Protein 5SUR (pdb70)

B-factor: mean 66.01, std 21.71, range [31.06, 167.57]

Solvent-accessible surface area: 5049 Å² total

Structure (mmCIF, N/CA/C/O backbone):
data_5SUR
#
_entry.id   5SUR
#
_cell.length_a   57.401
_cell.length_b   57.401
_cell.length_c   94.140
_cell.angle_alpha   90.00
_cell.angle_beta   90.00
_cell.angle_gamma   120.00
#
_symmetry.space_group_name_H-M   'P 63 2 2'
#
loop_
_entity.id
_entity.type
_entity.pdbx_description
1 polymer '16mer A-beta peptide: ORN-CYS-VAL-PHE-MEA-CYS-GLU-ASP-ORN-ALA-ILE-ILE-GLY-LEU-ORN-VAL'
2 non-polymer 'SODIUM ION'
3 non-polymer HEXANE-1,6-DIOL
4 non-polymer 'CHLORIDE ION'
5 water water
#
loop_
_atom_site.group_PDB
_atom_site.id
_atom_site.type_symbol
_atom_site.label_atom_id
_atom_site.label_alt_id
_atom_site.label_comp_id
_atom_site.label_asym_id
_atom_site.label_entity_id
_atom_site.label_seq_id
_atom_site.pdbx_PDB_ins_code
_atom_site.Cartn_x
_atom_site.Cartn_y
_atom_site.Cartn_z
_atom_site.occupancy
_atom_site.B_iso_or_equiv
_atom_site.auth_seq_id
_atom_site.auth_comp_id
_atom_site.auth_asym_id
_atom_site.auth_atom_id
_atom_site.pdbx_PDB_model_num
ATOM 20 N N . CYS A 1 2 ? -23.544 -2.445 -1.015 1.00 33.69 2 CYS A N 1
ATOM 21 C CA . CYS A 1 2 ? -24.441 -3.161 -0.123 1.00 32.39 2 CYS A CA 1
ATOM 22 C C . CYS A 1 2 ? -24.956 -4.367 -0.903 1.00 34.90 2 CYS A C 1
ATOM 23 O O . CYS A 1 2 ? -24.952 -4.374 -2.131 1.00 37.05 2 CYS A O 1
ATOM 30 N N . VAL A 1 3 ? -25.385 -5.397 -0.190 1.00 34.34 3 VAL A N 1
ATOM 31 C CA . VAL A 1 3 ? -25.996 -6.562 -0.811 1.00 38.65 3 VAL A CA 1
ATOM 32 C C . VAL A 1 3 ? -27.503 -6.407 -0.676 1.00 36.65 3 VAL A C 1
ATOM 33 O O . VAL A 1 3 ? -28.016 -6.216 0.431 1.00 36.24 3 VAL A O 1
ATOM 46 N N . PHE A 1 4 ? -28.204 -6.474 -1.805 1.00 42.87 4 PHE A N 1
ATOM 47 C CA . PHE A 1 4 ? -29.659 -6.441 -1.819 1.00 39.38 4 PHE A CA 1
ATOM 48 C C . PHE A 1 4 ? -30.223 -7.789 -2.258 1.00 37.08 4 PHE A C 1
ATOM 49 O O . PHE A 1 4 ? -29.606 -8.448 -3.081 1.00 36.03 4 PHE A O 1
ATOM 89 N N . CYS A 1 6 ? -33.161 -9.362 -4.328 1.00 37.63 6 CYS A N 1
ATOM 90 C CA . CYS A 1 6 ? -34.251 -8.980 -5.223 1.00 37.15 6 CYS A CA 1
ATOM 91 C C . CYS A 1 6 ? -34.617 -10.049 -6.231 1.00 36.48 6 CYS A C 1
ATOM 92 O O . CYS A 1 6 ? -33.802 -10.895 -6.592 1.00 38.29 6 CYS A O 1
ATOM 99 N N . GLU A 1 7 ? -35.859 -10.007 -6.690 1.00 33.93 7 GLU A N 1
ATOM 100 C CA . GLU A 1 7 ? -36.348 -10.960 -7.668 1.00 39.41 7 GLU A CA 1
ATOM 101 C C . GLU A 1 7 ? -37.058 -10.221 -8.787 1.00 61.83 7 GLU A C 1
ATOM 102 O O . GLU A 1 7 ? -37.675 -9.174 -8.568 1.00 54.83 7 GLU A O 1
ATOM 114 N N . ASP A 1 8 ? -36.962 -10.784 -9.987 1.00 58.60 8 ASP A N 1
ATOM 115 C CA . ASP A 1 8 ? -37.645 -10.235 -11.151 1.00 76.28 8 ASP A CA 1
ATOM 116 C C . ASP A 1 8 ? -38.341 -11.354 -11.920 1.00 79.28 8 ASP A C 1
ATOM 117 O O . ASP A 1 8 ? -37.924 -11.716 -13.020 1.00 103.25 8 ASP A O 1
ATOM 145 N N . ALA A 1 10 ? -36.287 -16.111 -9.601 1.00 50.87 10 ALA A N 1
ATOM 146 C CA . ALA A 1 10 ? -35.158 -16.292 -8.697 1.00 48.92 10 ALA A CA 1
ATOM 147 C C . ALA A 1 10 ? -35.015 -15.067 -7.812 1.00 53.84 10 ALA A C 1
ATOM 148 O O . ALA A 1 10 ? -35.200 -13.947 -8.280 1.00 44.01 10 ALA A O 1
ATOM 155 N N . ILE A 1 11 ? -34.701 -15.279 -6.539 1.00 43.77 11 ILE A N 1
ATOM 156 C CA . ILE A 1 11 ? -34.284 -14.206 -5.641 1.00 42.26 11 ILE A CA 1
ATOM 157 C C . ILE A 1 11 ? -32.767 -14.224 -5.594 1.00 40.14 11 ILE A C 1
ATOM 158 O O . ILE A 1 11 ? -32.168 -15.221 -5.170 1.00 47.11 11 ILE A O 1
ATOM 174 N N . ILE A 1 12 ? -32.165 -13.114 -6.010 1.00 38.22 12 ILE A N 1
ATOM 175 C CA . ILE A 1 12 ? -30.741 -13.017 -6.301 1.00 41.57 12 ILE A CA 1
ATOM 176 C C . ILE A 1 12 ? -30.131 -11.992 -5.355 1.00 40.37 12 ILE A C 1
ATOM 177 O O . ILE A 1 12 ? -30.675 -10.889 -5.200 1.00 42.03 12 ILE A O 1
ATOM 193 N N . GLY A 1 13 ? -29.021 -12.357 -4.723 1.00 42.64 13 GLY A N 1
ATOM 194 C CA . GLY A 1 13 ? -28.196 -11.371 -4.044 1.00 43.85 13 GLY A CA 1
ATOM 195 C C . G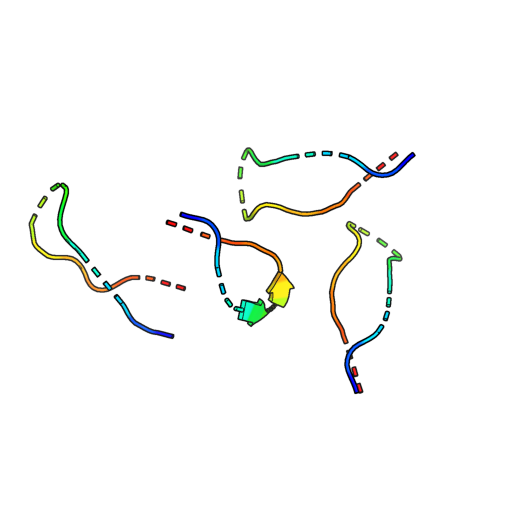LY A 1 13 ? -27.493 -10.492 -5.064 1.00 37.99 13 GLY A C 1
ATOM 196 O O . GLY A 1 13 ? -26.871 -10.988 -6.009 1.00 46.58 13 GLY A O 1
ATOM 200 N N . LEU A 1 14 ? -27.639 -9.188 -4.908 1.00 34.26 14 LEU A N 1
ATOM 201 C CA . LEU A 1 14 ? -27.033 -8.219 -5.811 1.00 38.87 14 LEU A CA 1
ATOM 202 C C . LEU A 1 14 ? -25.991 -7.372 -5.100 1.00 35.18 14 LEU A C 1
ATOM 203 O O . LEU A 1 14 ? -26.310 -6.786 -4.068 1.00 36.14 14 LEU A O 1
ATOM 238 N N . VAL A 1 16 ? -24.454 -4.206 -4.882 1.00 36.48 16 VAL A N 1
ATOM 239 C CA . VAL A 1 16 ? -24.712 -2.841 -5.310 1.00 32.68 16 VAL A CA 1
ATOM 240 C C . VAL A 1 16 ? -23.708 -1.915 -4.646 1.00 31.06 16 VAL A C 1
ATOM 241 O O . VAL A 1 16 ? -23.957 -1.352 -3.584 1.00 33.31 16 VAL A O 1
ATOM 273 N N . CYS B 1 2 ? -34.481 1.345 -9.803 1.00 49.62 2 CYS B N 1
ATOM 274 C CA . CYS B 1 2 ? -34.133 2.444 -8.910 1.00 41.56 2 CYS B CA 1
ATOM 275 C C . CYS B 1 2 ? -32.646 2.771 -9.004 1.00 51.52 2 CYS B C 1
ATOM 276 O O . CYS B 1 2 ? -31.841 1.913 -9.365 1.00 48.31 2 CYS B O 1
ATOM 283 N N . VAL B 1 3 ? -32.279 4.010 -8.691 1.00 44.48 3 VAL B N 1
ATOM 284 C CA . VAL B 1 3 ? -30.880 4.431 -8.680 1.00 46.41 3 VAL B CA 1
ATOM 285 C C . VAL B 1 3 ? -30.389 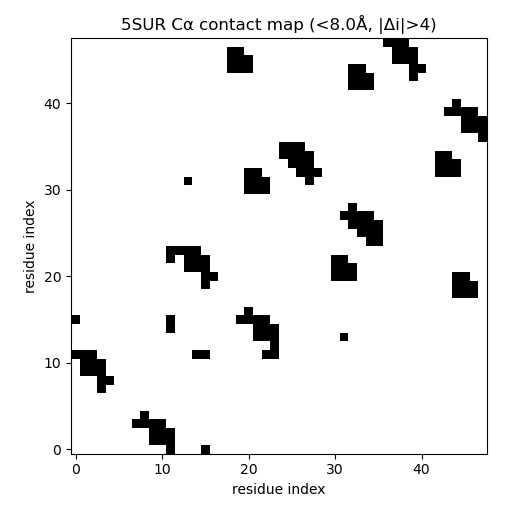4.481 -7.245 1.00 44.51 3 VAL B C 1
ATOM 286 O O . VAL B 1 3 ? -31.006 5.135 -6.384 1.00 38.88 3 VAL B O 1
ATOM 299 N N . P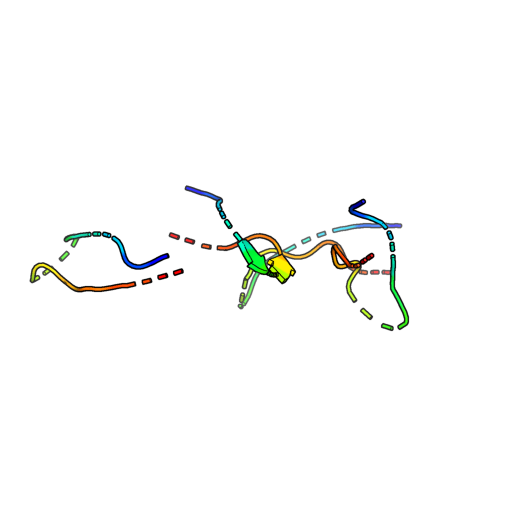HE B 1 4 ? -29.253 3.834 -6.990 1.00 40.06 4 PHE B N 1
ATOM 300 C CA . PHE B 1 4 ? -28.631 3.894 -5.674 1.00 41.86 4 PHE B CA 1
ATOM 301 C C . PHE B 1 4 ? -27.279 4.592 -5.785 1.00 46.02 4 PHE B C 1
ATOM 302 O O . PHE B 1 4 ? -26.682 4.612 -6.861 1.00 42.57 4 PHE B O 1
ATOM 342 N N . CYS B 1 6 ? -23.613 4.521 -4.303 1.00 34.18 6 CYS B N 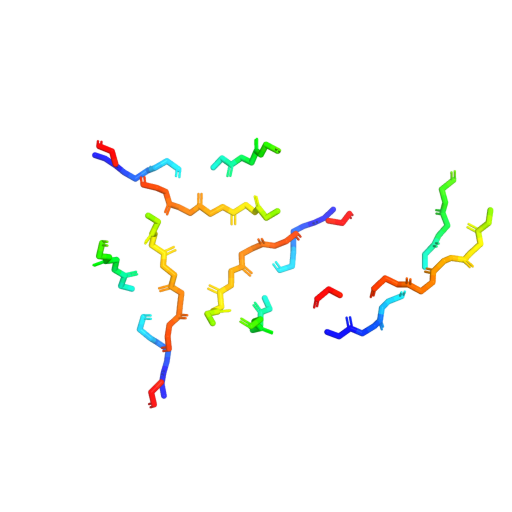1
ATOM 343 C CA . CYS B 1 6 ? -22.835 3.599 -3.489 1.00 35.79 6 CYS B CA 1
ATOM 344 C C . CYS B 1 6 ? -21.356 3.688 -3.815 1.00 35.44 6 CYS B C 1
ATOM 345 O O . CYS B 1 6 ? -20.960 3.953 -4.947 1.00 34.58 6 CYS B O 1
ATOM 352 N N . GLU B 1 7 ? -20.551 3.457 -2.788 1.00 35.81 7 GLU B N 1
ATOM 353 C CA . GLU B 1 7 ? -19.108 3.431 -2.944 1.00 44.89 7 GLU B CA 1
ATOM 354 C C . GLU B 1 7 ? -18.684 2.078 -3.492 1.00 49.46 7 GLU B C 1
ATOM 355 O O . GLU B 1 7 ? -19.013 1.032 -2.925 1.00 46.54 7 GLU B O 1
ATOM 367 N N . ASP B 1 8 ? -17.974 2.104 -4.612 1.00 53.37 8 ASP B N 1
ATOM 368 C CA . ASP B 1 8 ? -17.426 0.895 -5.215 1.00 54.06 8 ASP B CA 1
ATOM 369 C C . ASP B 1 8 ? -15.902 1.021 -5.208 1.00 62.90 8 ASP B C 1
ATOM 370 O O . ASP B 1 8 ? -15.320 1.619 -6.112 1.00 70.25 8 ASP B O 1
ATOM 398 N N . ALA B 1 10 ? -14.772 4.764 -5.787 1.00 59.69 10 ALA B N 1
ATOM 399 C CA . ALA B 1 10 ? -15.580 5.838 -6.328 1.00 54.96 10 ALA B CA 1
ATOM 400 C C . ALA B 1 10 ? -17.020 5.659 -5.880 1.00 52.85 10 ALA B C 1
ATOM 401 O O . ALA B 1 10 ? -17.534 4.540 -5.831 1.00 51.36 10 ALA B O 1
ATOM 408 N N . ILE B 1 11 ? -17.668 6.763 -5.540 1.00 44.23 11 ILE B N 1
ATOM 409 C CA . ILE B 1 11 ? -19.102 6.764 -5.290 1.00 42.06 11 ILE B CA 1
ATOM 410 C C . ILE B 1 11 ? -19.789 7.067 -6.613 1.00 41.39 11 ILE B C 1
ATOM 411 O O . ILE B 1 11 ? -19.510 8.091 -7.253 1.00 40.88 11 ILE B O 1
ATOM 427 N N . ILE B 1 12 ? -20.667 6.156 -7.040 1.00 41.96 12 ILE B N 1
ATOM 428 C CA . ILE B 1 12 ? -21.298 6.224 -8.350 1.00 41.91 12 ILE B CA 1
ATOM 429 C C . ILE B 1 12 ? -22.767 5.873 -8.189 1.00 39.37 12 ILE B C 1
ATOM 430 O O . ILE B 1 12 ? -23.191 5.315 -7.176 1.00 40.31 12 ILE B O 1
ATOM 446 N N . GLY B 1 13 ? -23.549 6.227 -9.207 1.00 42.77 13 GLY B N 1
ATOM 447 C CA . GLY B 1 13 ? -24.927 5.786 -9.263 1.00 44.95 13 GLY B CA 1
ATOM 448 C C . GLY B 1 13 ? -25.004 4.374 -9.823 1.00 45.60 13 GLY B C 1
ATOM 449 O O . GLY B 1 13 ? -24.244 3.996 -10.715 1.00 46.21 13 GLY B O 1
ATOM 453 N N . LEU B 1 14 ? -25.910 3.578 -9.259 1.00 41.20 14 LEU B N 1
ATOM 454 C CA . LEU B 1 14 ? -26.128 2.214 -9.740 1.00 42.97 14 LEU B CA 1
ATOM 455 C C . LEU B 1 14 ? -27.619 1.881 -9.954 1.00 61.72 14 LEU B C 1
ATOM 456 O O . LEU B 1 14 ? -28.456 2.127 -9.082 1.00 46.39 14 LEU B O 1
ATOM 491 N N . VAL B 1 16 ? -30.558 -0.426 -10.253 1.00 61.84 16 VAL B N 1
ATOM 492 C CA . VAL B 1 16 ? -31.095 -1.707 -9.807 1.00 63.68 16 VAL B CA 1
ATOM 493 C C . VAL B 1 16 ? -32.541 -1.843 -10.256 1.00 53.89 16 V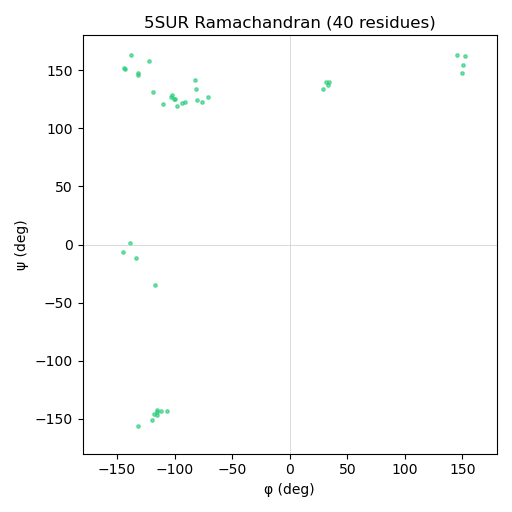AL B C 1
ATOM 494 O O . VAL B 1 16 ? -33.460 -1.456 -9.531 1.00 46.83 16 VAL B O 1
ATOM 526 N N . CYS C 1 2 ? -20.376 19.803 -21.178 1.00 41.51 2 CYS C N 1
ATOM 527 C CA . CYS C 1 2 ? -21.550 19.605 -20.346 1.00 43.35 2 CYS C CA 1
ATOM 528 C C . CYS C 1 2 ? -21.450 18.288 -19.613 1.00 50.45 2 CYS C C 1
ATOM 529 O O . CYS C 1 2 ? -20.659 17.426 -19.994 1.00 50.96 2 CYS C O 1
ATOM 536 N N . VAL C 1 3 ? -22.244 18.128 -18.561 1.00 41.56 3 VAL C N 1
ATOM 537 C CA . VAL C 1 3 ? -22.315 16.866 -17.832 1.00 42.49 3 VAL C CA 1
ATOM 538 C C . VAL C 1 3 ? -23.596 16.146 -18.225 1.00 47.01 3 VAL C C 1
ATOM 539 O O . VAL C 1 3 ? -24.689 16.722 -18.156 1.00 45.21 3 VAL C O 1
ATOM 552 N N . PHE C 1 4 ? -23.465 14.891 -18.643 1.00 45.55 4 PHE C N 1
ATOM 553 C CA . PHE C 1 4 ? -24.627 14.073 -18.975 1.00 44.27 4 PHE C CA 1
ATOM 554 C C . PHE C 1 4 ? -24.698 12.851 -18.048 1.00 42.29 4 PHE C C 1
ATOM 555 O O . PHE C 1 4 ? -23.655 12.316 -17.659 1.00 49.83 4 PHE C O 1
ATOM 595 N N . CYS C 1 6 ? -25.720 9.099 -17.913 1.00 45.61 6 CYS C N 1
ATOM 596 C CA . CYS C 1 6 ? -26.056 8.001 -18.809 1.00 45.72 6 CYS C CA 1
ATOM 597 C C . CYS C 1 6 ? -25.576 6.655 -18.305 1.00 54.09 6 CYS C C 1
ATOM 598 O O . CYS C 1 6 ? -24.701 6.566 -17.444 1.00 53.39 6 CYS C O 1
ATOM 605 N N . GLU C 1 7 ? -26.147 5.599 -18.880 1.00 46.19 7 GLU C N 1
ATOM 606 C CA . GLU C 1 7 ? -25.817 4.239 -18.498 1.00 49.42 7 GLU C CA 1
ATOM 607 C C . GLU C 1 7 ? -25.830 3.359 -19.736 1.00 69.40 7 GLU C C 1
ATOM 608 O O . GLU C 1 7 ? -26.550 3.628 -20.702 1.00 48.87 7 GLU C O 1
ATOM 620 N N . ASP C 1 8 ? -25.016 2.310 -19.697 1.00 66.28 8 ASP C N 1
ATOM 621 C CA . ASP C 1 8 ? -24.904 1.366 -20.797 1.00 83.12 8 ASP C CA 1
ATOM 622 C C . ASP C 1 8 ? -24.667 -0.044 -20.257 1.00 89.26 8 ASP C C 1
ATOM 623 O O . ASP C 1 8 ? -23.814 -0.774 -20.762 1.00 98.12 8 ASP C O 1
ATOM 651 N N . ALA C 1 10 ? -23.964 0.944 -14.069 1.00 70.94 10 ALA C N 1
ATOM 652 C CA . ALA C 1 10 ? -23.630 2.216 -13.439 1.00 69.80 10 ALA C CA 1
ATOM 653 C C . ALA C 1 10 ? -24.238 3.386 -14.209 1.00 71.67 10 ALA C C 1
ATOM 654 O O . ALA C 1 10 ? -24.205 3.422 -15.449 1.00 58.66 10 ALA C O 1
ATOM 661 N N . ILE C 1 11 ? -24.792 4.350 -13.478 1.00 57.12 11 ILE C N 1
ATOM 662 C CA . ILE C 1 11 ? -25.216 5.619 -14.057 1.00 53.42 11 ILE C CA 1
ATOM 663 C C . ILE C 1 11 ? -24.261 6.676 -13.540 1.00 54.12 11 ILE C C 1
ATOM 664 O O . ILE C 1 11 ? -24.147 6.887 -12.325 1.00 61.32 11 ILE C O 1
ATOM 680 N N . ILE C 1 12 ? -23.587 7.342 -14.455 1.00 55.10 12 ILE C N 1
ATOM 681 C CA . ILE C 1 12 ? -22.493 8.231 -14.116 1.00 70.79 12 ILE C CA 1
ATOM 682 C C . ILE C 1 12 ? -22.693 9.544 -14.850 1.00 72.95 12 ILE C C 1
ATOM 683 O O . ILE C 1 12 ? -23.225 9.576 -15.964 1.00 56.49 12 ILE C O 1
ATOM 699 N N . GLY C 1 13 ? -22.294 10.635 -14.200 1.00 61.43 13 GLY C N 1
ATOM 700 C CA . GLY C 1 13 ? -22.172 11.907 -14.876 1.00 71.86 13 GLY C CA 1
ATOM 701 C C . GLY C 1 13 ? -20.916 11.924 -15.722 1.00 56.14 13 GLY C C 1
ATOM 702 O O . GLY C 1 13 ? -19.820 11.695 -15.200 1.00 60.07 13 GLY C O 1
ATOM 706 N N . LEU C 1 14 ? -21.060 12.159 -17.024 1.00 46.94 14 LEU C N 1
ATOM 707 C CA . LEU C 1 14 ? -19.917 12.234 -17.924 1.00 54.29 1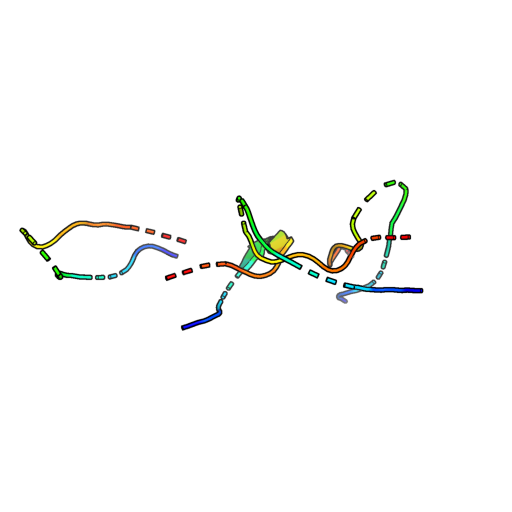4 LEU C CA 1
ATOM 708 C C . LEU C 1 14 ? -19.683 13.668 -18.321 1.00 49.42 14 LEU C C 1
ATOM 709 O O . LEU C 1 14 ? -20.616 14.346 -18.736 1.00 49.40 14 LEU C O 1
ATOM 743 N N . VAL C 1 16 ? -18.739 15.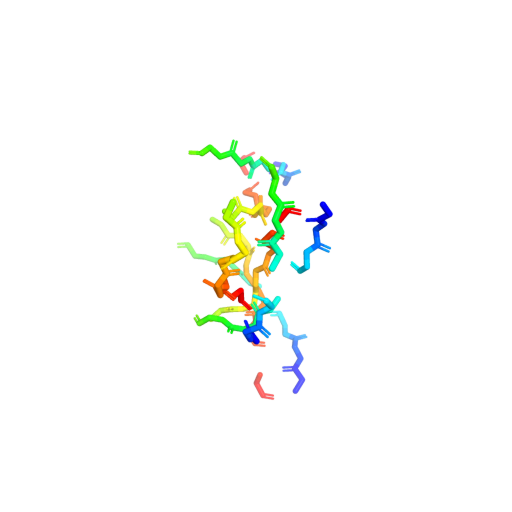847 -20.892 1.00 46.00 16 VAL C N 1
ATOM 744 C CA . VAL C 1 16 ? -18.582 15.765 -22.345 1.00 46.91 16 VAL C CA 1
ATOM 745 C C . VAL C 1 16 ? -18.463 17.159 -22.925 1.00 43.40 16 VAL C C 1
ATOM 746 O O . VAL C 1 16 ? -19.460 17.864 -23.050 1.00 45.63 16 VAL C O 1
ATOM 778 N N . CYS D 1 2 ? -15.253 13.868 3.814 1.00 50.22 2 CYS D N 1
ATOM 779 C CA . CYS D 1 2 ? -16.165 14.599 2.942 1.00 45.05 2 CYS D CA 1
ATOM 780 C C . CYS D 1 2 ? -16.185 13.977 1.556 1.00 43.12 2 CYS D C 1
ATOM 781 O O . CYS D 1 2 ? -15.216 13.340 1.149 1.00 48.06 2 CYS D O 1
ATOM 788 N N . VAL D 1 3 ? -17.290 14.157 0.837 1.00 38.49 3 VAL D N 1
ATOM 789 C CA . VAL D 1 3 ? -17.430 13.673 -0.534 1.00 45.37 3 VAL D CA 1
ATOM 790 C C . VAL D 1 3 ? -17.197 14.835 -1.481 1.00 48.44 3 VAL D C 1
ATOM 791 O O . VAL D 1 3 ? -17.878 15.865 -1.391 1.00 45.38 3 VAL D O 1
ATOM 804 N N . PHE D 1 4 ? -16.257 14.661 -2.400 1.00 42.63 4 PHE D N 1
ATOM 805 C CA . PHE D 1 4 ? -16.038 15.643 -3.467 1.00 40.27 4 PHE D CA 1
ATOM 806 C C . PHE D 1 4 ? -16.366 15.008 -4.819 1.00 45.74 4 PHE D C 1
ATOM 807 O O . PHE D 1 4 ? -16.130 13.815 -5.008 1.00 41.93 4 PHE D O 1
ATOM 847 N N . CYS D 1 6 ? -15.409 14.750 -8.538 1.00 39.28 6 CYS D N 1
ATOM 848 C CA . CYS D 1 6 ? -14.262 15.044 -9.385 1.00 44.70 6 CYS D CA 1
ATOM 849 C C . CYS D 1 6 ? -14.201 14.151 -10.623 1.00 49.00 6 CYS D C 1
ATOM 850 O O . CYS D 1 6 ? -14.845 13.092 -10.681 1.00 41.75 6 CYS D O 1
ATOM 857 N N . GLU D 1 7 ? -13.427 14.579 -11.619 1.00 42.88 7 GLU D N 1
ATOM 858 C CA . GLU D 1 7 ? -13.246 13.805 -12.839 1.00 43.46 7 GLU D CA 1
ATOM 859 C C . GLU D 1 7 ? -11.822 13.958 -13.349 1.00 56.80 7 GLU D C 1
ATOM 860 O O . GLU D 1 7 ? -11.171 14.981 -13.127 1.00 54.58 7 GLU D O 1
ATOM 872 N N . ASP D 1 8 ? -11.353 12.925 -14.042 1.00 54.75 8 ASP D N 1
ATOM 873 C CA . ASP D 1 8 ? -10.073 12.970 -14.737 1.00 64.91 8 ASP D CA 1
ATOM 874 C C . ASP D 1 8 ? -10.227 12.291 -16.093 1.00 85.32 8 ASP D C 1
ATOM 875 O O . ASP D 1 8 ? -9.729 11.188 -16.312 1.00 101.71 8 ASP D O 1
ATOM 903 N N . ALA D 1 10 ? -15.741 10.550 -16.708 1.00 64.66 10 ALA D N 1
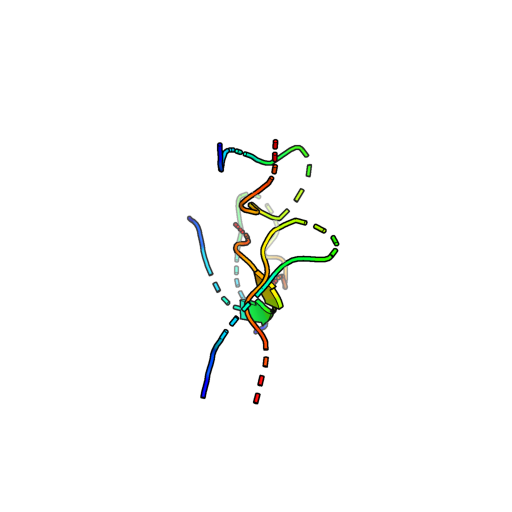ATOM 904 C CA . ALA D 1 10 ? -16.712 10.333 -15.632 1.00 55.22 10 ALA D CA 1
ATOM 905 C C . ALA D 1 10 ? -16.445 11.214 -14.417 1.00 54.40 10 ALA D C 1
ATOM 906 O O . ALA D 1 10 ? -15.311 11.335 -13.956 1.00 52.75 10 ALA D O 1
ATOM 913 N N . ILE D 1 11 ? -17.509 11.824 -13.901 1.00 49.03 11 ILE D N 1
ATOM 914 C CA . ILE D 1 11 ? -17.480 12.544 -12.632 1.00 48.74 11 ILE D CA 1
ATOM 915 C C . ILE D 1 11 ? -17.926 11.569 -11.554 1.00 47.68 11 ILE D C 1
ATOM 916 O O . ILE D 1 11 ? -19.025 11.008 -11.631 1.00 56.82 11 ILE D O 1
ATOM 932 N N . ILE D 1 12 ? -17.067 11.352 -10.562 1.00 40.98 12 ILE D N 1
ATOM 933 C CA . ILE D 1 12 ? -17.323 10.393 -9.499 1.00 43.01 12 ILE D CA 1
ATOM 934 C C . ILE D 1 12 ? -17.270 11.121 -8.166 1.00 47.72 12 ILE D C 1
ATOM 935 O O . ILE D 1 12 ? -16.661 12.183 -8.028 1.00 42.97 12 ILE D O 1
ATOM 951 N N . GLY D 1 13 ? -17.919 10.522 -7.168 1.00 45.78 13 GLY D N 1
ATOM 952 C CA . GLY D 1 13 ? -17.738 10.956 -5.796 1.00 46.10 13 GLY D CA 1
ATOM 953 C C . GLY D 1 13 ? -16.479 10.342 -5.224 1.00 53.39 13 GLY D C 1
ATOM 954 O O . GLY D 1 13 ? -16.218 9.148 -5.408 1.00 62.71 13 GLY D O 1
ATOM 958 N N . LEU D 1 14 ? -15.675 11.164 -4.564 1.00 41.02 14 LEU D N 1
ATOM 959 C CA . LEU D 1 14 ? -14.470 10.702 -3.885 1.00 57.84 14 LEU D CA 1
ATOM 960 C C . LEU D 1 14 ? -14.582 11.022 -2.409 1.00 55.27 14 LEU D C 1
ATOM 961 O O . LEU D 1 14 ? -14.898 12.161 -2.049 1.00 47.45 14 LEU D O 1
ATOM 996 N N . VAL D 1 16 ? -13.111 11.824 0.784 1.00 49.60 16 VAL D N 1
ATOM 997 C CA . VAL D 1 16 ? -11.881 12.369 1.345 1.00 49.91 16 VAL D CA 1
ATOM 998 C C . VAL D 1 16 ? -11.995 12.509 2.864 1.00 49.73 16 VAL D C 1
ATOM 999 O O . VAL D 1 16 ? -12.444 13.537 3.379 1.00 62.58 16 VAL D O 1
#

Foldseek 3Di:
DWDDDCVPDTDD/DWDDPVVPDIDD/DWDDDCVPDTDD/DWDDDCVPDTDD

Radius of gyration: 13.14 Å; Cα contacts (8 Å, |Δi|>4): 80; chains: 4; bounding box: 28×36×25 Å

Secondary structure (DSSP, 8-state):
----B--B----/----B--B-B--/-------B-B--/----B--B-B--

Sequence (48 aa):
CVFCEDAIIGLVCVFCEDAIIGLVCVFCEDAIIGLVCVFCEDAIIGLV